Protein AF-A0A0A2CTY1-F1 (afdb_monomer)

Secondary structure (DSSP, 8-state):
--HHHHHHHHHHHHHHHHHHHHHHHHHHHHHTT-HHHHHHHHHHHHHHHHHHHHHHH-

Nearest PDB structures (foldseek):
  8ftm-assembly1_A  TM=9.453E-01  e=4.395E-01  Thermochaetoides thermophila DSM 1495
  4b6x-assembly2_B  TM=9.489E-01  e=4.702E-01  Pseudomonas syringae pv. pisi
  6zw4-assembly1_E  TM=9.414E-01  e=3.321E+00  Nostoc punctiforme
  6zvr-assembly1_C  TM=9.634E-01  e=4.066E+00  Nostoc punctiforme
  8qfv-assembly1_0  TM=9.563E-01  e=9.131E+00  Synechocystis sp. PCC 6803

Sequence (58 aa):
MTTLTTAKEKLCRSMLSKVGIYEKMLLAAQEDKDTETVKHLYQQHTHLMNRLERLLCS

Structure (mmCIF, N/CA/C/O backbone):
data_AF-A0A0A2CTY1-F1
#
_entry.id   AF-A0A0A2CTY1-F1
#
loop_
_atom_site.group_PDB
_atom_site.id
_atom_site.type_symbol
_atom_site.label_atom_id
_atom_site.label_alt_id
_atom_site.label_comp_id
_atom_site.label_asym_id
_atom_site.label_entity_id
_atom_site.label_seq_id
_atom_site.pdbx_PDB_ins_code
_atom_site.Cartn_x
_atom_site.Cartn_y
_atom_site.Cartn_z
_atom_site.occupancy
_atom_site.B_iso_or_equiv
_atom_site.auth_seq_id
_atom_site.auth_comp_id
_atom_site.auth_asym_id
_atom_site.auth_atom_id
_atom_site.pdbx_PDB_model_num
ATOM 1 N N . MET A 1 1 ? 18.736 -0.325 -24.652 1.00 53.28 1 MET A N 1
ATOM 2 C CA . MET A 1 1 ? 18.244 -0.955 -23.402 1.00 53.28 1 MET A CA 1
ATOM 3 C C . MET A 1 1 ? 18.183 0.004 -22.202 1.00 53.28 1 MET A C 1
ATOM 5 O O . MET A 1 1 ? 17.934 -0.456 -21.102 1.00 53.28 1 MET A O 1
ATOM 9 N N . THR A 1 2 ? 18.362 1.319 -22.377 1.00 61.06 2 THR A N 1
ATOM 10 C CA . THR A 1 2 ? 18.476 2.295 -21.270 1.00 61.06 2 THR A CA 1
ATOM 11 C C . THR A 1 2 ? 17.203 3.110 -21.016 1.00 61.06 2 THR A C 1
ATOM 13 O O . THR A 1 2 ? 16.899 3.451 -19.884 1.00 61.06 2 THR A O 1
ATOM 16 N N . THR A 1 3 ? 16.401 3.391 -22.042 1.00 64.94 3 THR A N 1
ATOM 17 C CA . THR A 1 3 ? 15.160 4.178 -21.915 1.00 64.94 3 THR A CA 1
ATOM 18 C C . THR A 1 3 ? 14.016 3.418 -21.245 1.00 64.94 3 THR A C 1
ATOM 20 O O . THR A 1 3 ? 13.256 4.006 -20.477 1.00 64.94 3 THR A O 1
ATOM 23 N N . LEU A 1 4 ? 13.898 2.111 -21.505 1.00 63.22 4 LEU A N 1
ATOM 24 C CA . LEU A 1 4 ? 12.853 1.261 -20.922 1.00 63.22 4 LEU A CA 1
ATOM 25 C C . LEU A 1 4 ? 13.042 1.088 -19.406 1.00 63.22 4 LEU A C 1
ATOM 27 O O . LEU A 1 4 ? 12.073 1.153 -18.653 1.00 63.22 4 LEU A O 1
ATOM 31 N N . THR A 1 5 ? 14.287 0.924 -18.956 1.00 75.38 5 THR A N 1
ATOM 32 C CA . THR A 1 5 ? 14.648 0.826 -17.536 1.00 75.38 5 THR A CA 1
ATOM 33 C C . THR A 1 5 ? 14.397 2.141 -16.809 1.00 75.38 5 THR A C 1
ATOM 35 O O . THR A 1 5 ? 13.683 2.136 -15.813 1.00 75.38 5 THR A O 1
ATOM 38 N N . THR A 1 6 ? 14.817 3.281 -17.366 1.00 81.94 6 THR A N 1
ATOM 39 C CA . THR A 1 6 ? 14.538 4.594 -16.755 1.00 81.94 6 THR A CA 1
ATOM 40 C C . THR A 1 6 ? 13.040 4.911 -16.671 1.00 81.94 6 THR A C 1
ATOM 42 O O . THR A 1 6 ? 12.585 5.534 -15.709 1.00 81.94 6 THR A O 1
ATOM 45 N N . ALA A 1 7 ? 12.242 4.487 -17.657 1.00 84.56 7 ALA A N 1
ATOM 46 C CA . ALA A 1 7 ? 10.788 4.641 -17.608 1.00 84.56 7 ALA A CA 1
ATOM 47 C C . ALA A 1 7 ? 10.154 3.776 -16.503 1.00 84.56 7 ALA A C 1
ATOM 49 O O . ALA A 1 7 ? 9.329 4.283 -15.738 1.00 84.56 7 ALA A O 1
ATOM 50 N N . LYS 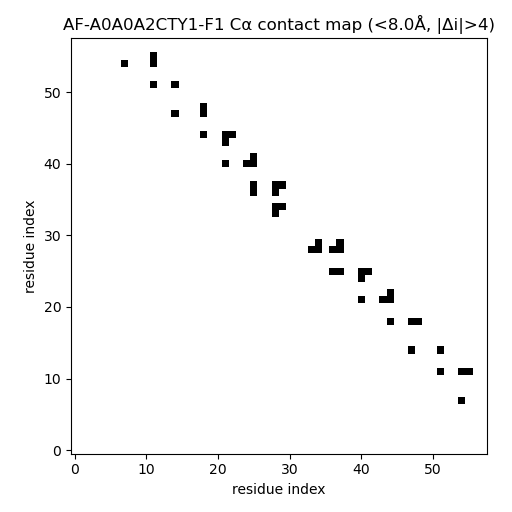A 1 8 ? 10.577 2.507 -16.372 1.00 85.44 8 LYS A N 1
ATOM 51 C CA . LYS A 1 8 ? 10.150 1.619 -15.277 1.00 85.44 8 LYS A CA 1
ATOM 52 C C . LYS A 1 8 ? 10.544 2.188 -13.909 1.00 85.44 8 LYS A C 1
ATOM 54 O O . LYS A 1 8 ? 9.696 2.271 -13.029 1.00 85.44 8 LYS A O 1
ATOM 59 N N . GLU A 1 9 ? 11.772 2.674 -13.744 1.00 87.50 9 GLU A N 1
ATOM 60 C CA . GLU A 1 9 ? 12.245 3.279 -12.488 1.00 87.50 9 GLU A CA 1
ATOM 61 C C . GLU A 1 9 ? 11.424 4.508 -12.077 1.00 87.50 9 GLU A C 1
ATOM 63 O O . GLU A 1 9 ? 11.020 4.629 -10.917 1.00 87.50 9 GLU A O 1
ATOM 68 N N . LYS A 1 10 ? 11.119 5.408 -13.023 1.00 90.44 10 LYS A N 1
ATOM 69 C CA . LYS A 1 10 ? 10.265 6.580 -12.762 1.00 90.44 10 LYS A CA 1
ATOM 70 C C . LYS A 1 10 ? 8.859 6.174 -12.323 1.00 90.44 10 LYS A C 1
ATOM 72 O O . LYS A 1 10 ? 8.322 6.768 -11.386 1.00 90.44 10 LYS A O 1
ATOM 77 N N . LEU A 1 11 ? 8.276 5.164 -12.972 1.00 88.62 11 LEU A N 1
ATOM 78 C CA . LEU A 1 11 ? 6.964 4.628 -12.606 1.00 88.62 11 LEU A CA 1
ATOM 79 C C . LEU A 1 11 ? 6.986 3.997 -11.211 1.00 88.62 11 LEU A C 1
ATOM 81 O O . LEU A 1 11 ? 6.147 4.349 -10.383 1.00 88.62 11 LEU A O 1
ATOM 85 N N . CYS A 1 12 ? 7.973 3.148 -10.918 1.00 89.56 12 CYS A N 1
ATOM 86 C CA . CYS A 1 12 ? 8.137 2.528 -9.604 1.00 89.56 12 CYS A CA 1
ATOM 87 C C . CYS A 1 12 ? 8.296 3.582 -8.503 1.00 89.56 12 CYS A C 1
ATOM 89 O O . CYS A 1 12 ? 7.606 3.513 -7.489 1.00 89.56 12 CYS A O 1
ATOM 91 N N . ARG A 1 13 ? 9.126 4.611 -8.720 1.00 91.50 13 ARG A N 1
ATOM 92 C CA . ARG A 1 13 ? 9.299 5.710 -7.758 1.00 91.50 13 ARG A CA 1
ATOM 93 C C . ARG A 1 13 ? 7.994 6.474 -7.528 1.00 91.50 13 ARG A C 1
ATOM 95 O O . ARG A 1 13 ? 7.644 6.735 -6.383 1.00 91.50 13 ARG A O 1
ATOM 102 N N . SER A 1 14 ? 7.258 6.799 -8.593 1.00 92.00 14 SER A N 1
ATOM 103 C CA . SER A 1 14 ? 5.957 7.474 -8.482 1.00 92.00 14 SER A CA 1
ATOM 104 C C . SER A 1 14 ? 4.933 6.632 -7.713 1.00 92.00 14 SER A C 1
ATOM 106 O O . SER A 1 14 ? 4.198 7.160 -6.877 1.00 92.00 14 SER A O 1
ATOM 108 N N . MET A 1 15 ? 4.907 5.320 -7.955 1.00 91.81 15 MET A N 1
ATOM 109 C CA . MET A 1 15 ? 4.030 4.396 -7.239 1.00 91.81 15 MET A CA 1
ATOM 110 C C . MET A 1 15 ? 4.417 4.270 -5.766 1.00 91.81 15 MET A C 1
ATOM 112 O O . MET A 1 15 ? 3.546 4.423 -4.918 1.00 91.81 15 MET A O 1
ATOM 116 N N . LEU A 1 16 ? 5.702 4.107 -5.446 1.00 91.69 16 LEU A N 1
ATOM 117 C CA . LEU A 1 16 ? 6.191 4.092 -4.063 1.00 91.69 16 LEU A CA 1
ATOM 118 C C . LEU A 1 16 ? 5.861 5.393 -3.317 1.00 91.69 16 LEU A C 1
ATOM 120 O O . LEU A 1 16 ? 5.452 5.353 -2.160 1.00 91.69 16 LEU A O 1
ATOM 124 N N . SER A 1 17 ? 5.949 6.554 -3.976 1.00 94.31 17 SER A N 1
ATOM 125 C CA . SER A 1 17 ? 5.494 7.813 -3.372 1.00 94.31 17 SER A CA 1
ATOM 126 C C . SER A 1 17 ? 3.995 7.807 -3.060 1.00 94.31 17 SER A C 1
ATOM 128 O O . SER A 1 17 ? 3.597 8.323 -2.020 1.00 94.31 17 SER A O 1
ATOM 130 N N . LYS A 1 18 ? 3.158 7.204 -3.918 1.00 93.00 18 LYS A N 1
ATOM 131 C CA . LYS A 1 18 ? 1.725 7.035 -3.632 1.00 93.00 18 LYS A CA 1
ATOM 132 C C . LYS A 1 18 ? 1.477 6.076 -2.469 1.00 93.00 18 LYS A C 1
ATOM 134 O O . LYS A 1 18 ? 0.638 6.403 -1.640 1.00 93.00 18 LYS A O 1
ATOM 139 N N . VAL A 1 19 ? 2.208 4.959 -2.374 1.00 91.94 19 VAL A N 1
ATOM 140 C CA . VAL A 1 19 ? 2.143 4.033 -1.220 1.00 91.94 19 VAL A CA 1
ATOM 141 C C . VAL A 1 19 ? 2.323 4.808 0.086 1.00 91.94 19 VAL A C 1
ATOM 143 O O . VAL A 1 19 ? 1.427 4.796 0.923 1.00 91.94 19 VAL A O 1
ATOM 146 N N . GLY A 1 20 ? 3.400 5.593 0.199 1.00 92.06 20 GLY A N 1
ATOM 147 C CA . GLY A 1 20 ? 3.672 6.374 1.410 1.00 92.06 20 GLY A CA 1
ATOM 148 C C . GLY A 1 20 ? 2.624 7.453 1.726 1.00 92.06 20 GLY A C 1
ATOM 149 O O . GLY A 1 20 ? 2.471 7.845 2.880 1.00 92.06 20 GLY A O 1
ATOM 150 N N . ILE A 1 21 ? 1.875 7.943 0.730 1.00 93.94 21 ILE A N 1
ATOM 151 C CA . ILE A 1 21 ? 0.726 8.838 0.962 1.00 93.94 21 ILE A CA 1
ATOM 152 C C . ILE A 1 21 ? -0.449 8.049 1.551 1.00 93.94 21 ILE A C 1
ATOM 154 O O . ILE A 1 21 ? -1.041 8.493 2.533 1.00 93.94 21 ILE A O 1
ATOM 158 N N . TYR A 1 22 ? -0.762 6.879 0.989 1.00 93.06 22 TYR A N 1
ATOM 159 C CA . TYR A 1 22 ? -1.830 6.016 1.498 1.00 93.06 22 TYR A CA 1
ATOM 160 C C . TYR A 1 22 ? -1.551 5.528 2.923 1.00 93.06 22 TYR A C 1
ATOM 162 O O . TYR A 1 22 ? -2.472 5.514 3.731 1.00 93.06 22 TYR A O 1
ATOM 170 N N . GLU A 1 23 ? -0.302 5.198 3.261 1.00 93.12 23 GLU A N 1
ATOM 171 C CA . GLU A 1 23 ? 0.088 4.827 4.630 1.00 93.12 23 GLU A CA 1
ATOM 172 C C . GLU A 1 23 ? -0.183 5.960 5.628 1.00 93.12 23 GLU A C 1
ATOM 174 O O . GLU A 1 23 ? -0.768 5.732 6.684 1.00 93.12 23 GLU A O 1
ATOM 179 N N . LYS A 1 24 ? 0.162 7.206 5.276 1.00 95.12 24 LYS A N 1
ATOM 180 C CA . LYS A 1 24 ? -0.131 8.376 6.1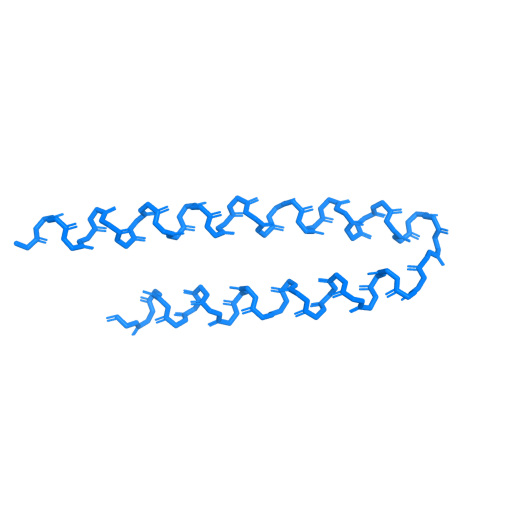22 1.00 95.12 24 LYS A CA 1
ATOM 181 C C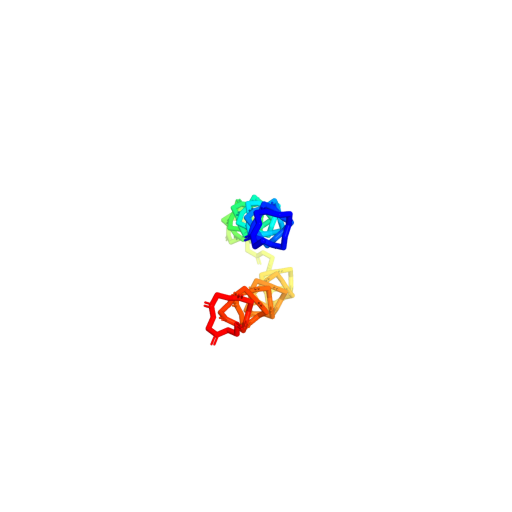 . LYS A 1 24 ? -1.630 8.614 6.287 1.00 95.12 24 LYS A C 1
ATOM 183 O O . LYS A 1 24 ? -2.079 8.910 7.388 1.00 95.12 24 LYS A O 1
ATOM 188 N N . MET A 1 25 ? -2.400 8.480 5.206 1.00 94.56 25 MET A N 1
ATOM 189 C CA . MET A 1 25 ? -3.859 8.610 5.257 1.00 94.56 25 MET A CA 1
ATOM 190 C C . MET A 1 25 ? -4.501 7.499 6.092 1.00 94.56 25 MET A C 1
ATOM 192 O O . MET A 1 25 ? -5.464 7.757 6.805 1.00 94.56 25 MET A O 1
ATOM 196 N N . LEU A 1 26 ? -3.962 6.278 6.029 1.00 94.75 26 LEU A N 1
ATOM 197 C CA . LEU A 1 26 ? -4.416 5.156 6.846 1.00 94.75 26 LEU A CA 1
ATOM 198 C C . LEU A 1 26 ? -4.190 5.414 8.331 1.00 94.75 26 LEU A C 1
ATOM 200 O O . LEU A 1 26 ? -5.103 5.172 9.112 1.00 94.75 26 LEU A O 1
ATOM 204 N N . LEU A 1 27 ? -3.012 5.922 8.705 1.00 94.88 27 LEU A N 1
ATOM 205 C CA . LEU A 1 27 ? -2.720 6.290 10.090 1.00 94.88 27 LEU A CA 1
ATOM 206 C C . LEU A 1 27 ? -3.700 7.356 10.593 1.00 94.88 27 LEU A C 1
ATOM 208 O O . LEU A 1 27 ? -4.352 7.133 11.607 1.00 94.88 27 LEU A O 1
ATOM 212 N N . ALA A 1 28 ? -3.900 8.435 9.830 1.00 95.06 28 ALA A N 1
ATOM 213 C CA . ALA A 1 28 ? -4.848 9.489 10.197 1.00 95.06 28 ALA A CA 1
ATOM 214 C C . ALA A 1 28 ? -6.289 8.958 10.339 1.00 95.06 28 ALA A C 1
ATOM 216 O O . ALA A 1 28 ? -6.952 9.201 11.342 1.00 95.06 28 ALA A O 1
ATOM 217 N N . ALA A 1 29 ? -6.762 8.151 9.383 1.00 93.25 29 ALA A N 1
ATOM 218 C CA . ALA A 1 29 ? -8.105 7.571 9.441 1.00 93.25 29 ALA A CA 1
ATOM 219 C C . ALA A 1 29 ? -8.274 6.570 10.602 1.00 93.25 29 ALA A C 1
ATOM 221 O O . ALA A 1 29 ? -9.368 6.433 11.154 1.00 93.25 29 ALA A O 1
ATOM 222 N N . GLN A 1 30 ? -7.204 5.866 10.991 1.00 92.25 30 GLN A N 1
ATOM 223 C CA . GLN A 1 30 ? -7.198 5.007 12.177 1.00 92.25 30 GLN A CA 1
ATOM 224 C C . GLN A 1 30 ? -7.276 5.821 13.473 1.00 92.25 30 GLN A C 1
ATOM 226 O O . GLN A 1 30 ? -8.014 5.424 14.377 1.00 92.25 30 GLN A O 1
ATOM 231 N N . GLU A 1 31 ? -6.563 6.948 13.558 1.00 95.19 31 GLU A N 1
ATOM 232 C CA . GLU A 1 31 ? -6.645 7.883 14.688 1.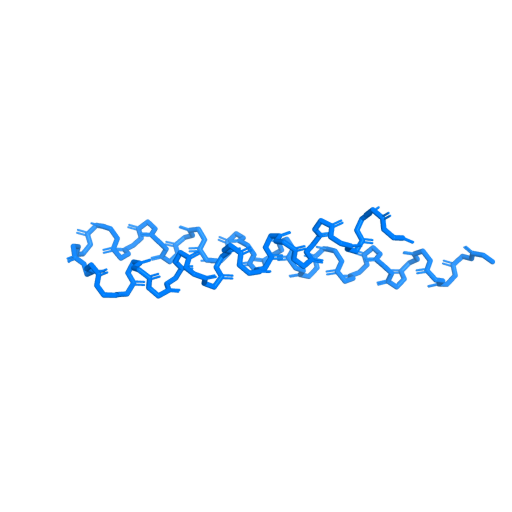00 95.19 31 GLU A CA 1
ATOM 233 C C . GLU A 1 31 ? -8.063 8.459 14.834 1.00 95.19 31 GLU A C 1
ATOM 235 O O . GLU A 1 31 ? -8.618 8.462 15.936 1.00 95.19 31 GLU A O 1
ATOM 240 N N . ASP A 1 32 ? -8.691 8.819 13.713 1.00 94.31 32 ASP A N 1
ATOM 241 C CA . ASP A 1 32 ? -10.061 9.345 13.654 1.00 94.31 32 ASP A CA 1
ATOM 242 C C . ASP A 1 32 ? -11.149 8.263 13.823 1.00 94.31 32 ASP A C 1
ATOM 244 O O . ASP A 1 32 ? -12.340 8.573 13.904 1.00 94.31 32 ASP A O 1
ATOM 248 N N . LYS A 1 33 ? -10.762 6.979 13.902 1.00 93.75 33 LYS A N 1
ATOM 249 C CA . LYS A 1 33 ? -11.662 5.806 13.937 1.00 93.75 33 LYS A CA 1
ATOM 250 C C . LYS A 1 33 ? -12.643 5.748 12.757 1.00 93.75 33 LYS A C 1
ATOM 252 O O . LYS A 1 33 ? -13.698 5.113 12.855 1.00 93.75 33 LYS A O 1
ATOM 257 N N . ASP A 1 34 ? -12.284 6.347 11.625 1.00 93.94 34 ASP A N 1
ATOM 258 C CA . ASP A 1 34 ? -13.066 6.292 10.393 1.00 93.94 34 ASP A CA 1
ATOM 259 C C . ASP A 1 34 ? -12.839 4.950 9.682 1.00 93.94 34 ASP A C 1
ATOM 261 O O . ASP A 1 34 ? -12.021 4.790 8.772 1.00 93.94 34 ASP A O 1
ATOM 265 N N . THR A 1 35 ? -13.576 3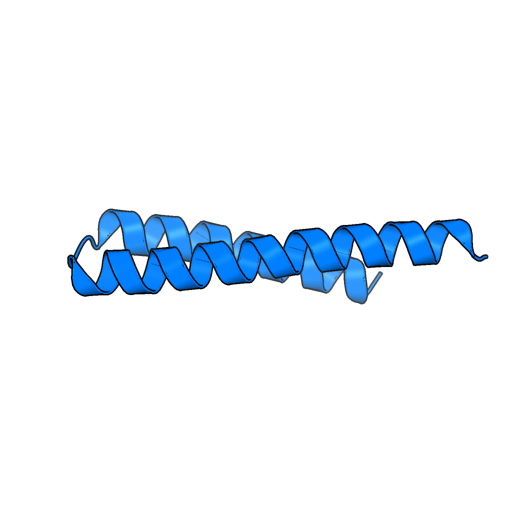.942 10.141 1.00 91.81 35 THR A N 1
ATOM 266 C CA . THR A 1 35 ? -13.452 2.563 9.649 1.00 91.81 35 THR A CA 1
ATOM 267 C C . THR A 1 35 ? -13.804 2.396 8.167 1.00 91.81 35 THR A C 1
ATOM 269 O O . THR A 1 35 ? -13.258 1.498 7.516 1.00 91.81 35 THR A O 1
ATOM 272 N N . GLU A 1 36 ? -14.671 3.247 7.612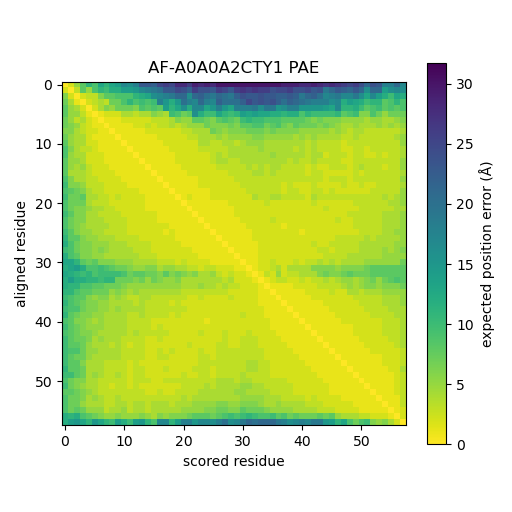 1.00 94.12 36 GLU A N 1
ATOM 273 C CA . GLU A 1 36 ? -15.042 3.188 6.197 1.00 94.12 36 GLU A CA 1
ATOM 274 C C . GLU A 1 36 ? -13.888 3.689 5.327 1.00 94.12 36 GLU A C 1
ATOM 276 O O . GLU A 1 36 ? -13.455 2.992 4.399 1.00 94.12 36 GLU A O 1
ATOM 281 N N . THR A 1 37 ? -13.308 4.831 5.703 1.00 92.75 37 THR A N 1
ATOM 282 C CA . THR A 1 37 ? -12.124 5.382 5.041 1.00 92.75 37 THR A CA 1
ATOM 283 C C . THR A 1 37 ? -10.925 4.448 5.178 1.00 92.75 37 THR A C 1
ATOM 285 O O . THR A 1 37 ? -10.257 4.174 4.181 1.00 92.75 37 THR A O 1
ATOM 288 N N . VAL A 1 38 ? -10.689 3.855 6.355 1.00 93.44 38 VAL A N 1
ATOM 289 C CA . VAL A 1 38 ? -9.624 2.851 6.544 1.00 93.44 38 VAL A CA 1
ATOM 290 C C . VAL A 1 38 ? -9.796 1.677 5.580 1.00 93.44 38 VAL A C 1
ATOM 292 O O . VAL A 1 38 ? -8.844 1.300 4.894 1.00 93.44 38 VAL A O 1
ATOM 295 N N . LYS A 1 39 ? -11.006 1.112 5.473 1.00 94.12 39 LYS A N 1
ATOM 296 C CA . LYS A 1 39 ? -11.282 -0.006 4.559 1.00 94.12 39 LYS A CA 1
ATOM 297 C C . LYS A 1 39 ? -11.029 0.386 3.103 1.00 94.12 39 LYS A C 1
ATOM 299 O O . LYS A 1 39 ? -10.403 -0.382 2.368 1.00 94.12 39 LYS A O 1
ATOM 304 N N . HIS A 1 40 ? -11.486 1.567 2.694 1.00 94.69 40 HIS A N 1
ATOM 305 C CA . HIS A 1 40 ? -11.279 2.061 1.336 1.00 94.69 40 HIS A CA 1
ATOM 306 C C . HIS A 1 40 ? -9.788 2.259 1.024 1.00 94.69 40 HIS A C 1
ATOM 308 O O . HIS A 1 40 ? -9.287 1.760 0.013 1.00 94.69 40 HIS A O 1
ATOM 314 N N . LEU A 1 41 ? -9.054 2.921 1.920 1.00 93.62 41 LEU A N 1
ATOM 315 C CA . LEU A 1 41 ? -7.626 3.178 1.759 1.00 93.62 41 LEU A CA 1
ATOM 316 C C . LEU A 1 41 ? -6.807 1.880 1.743 1.00 93.62 41 LEU A C 1
ATOM 318 O O . LEU A 1 41 ? -5.904 1.756 0.917 1.00 93.62 41 LEU A O 1
ATOM 322 N N . TYR A 1 42 ? -7.152 0.880 2.562 1.00 93.12 42 TYR A N 1
ATOM 323 C CA . TYR A 1 42 ? -6.494 -0.433 2.538 1.00 93.12 42 TYR A CA 1
ATOM 324 C C . TYR A 1 42 ? -6.666 -1.150 1.194 1.00 93.12 42 TYR A C 1
ATOM 326 O O . TYR A 1 42 ? -5.716 -1.751 0.680 1.00 93.12 42 TYR A O 1
ATOM 334 N N . GLN A 1 43 ? -7.860 -1.081 0.596 1.00 94.38 43 GLN A N 1
ATOM 335 C CA . GLN A 1 43 ? -8.108 -1.663 -0.726 1.00 94.38 43 GLN A CA 1
ATOM 336 C C . GLN A 1 43 ? -7.264 -0.977 -1.806 1.00 94.38 43 GLN A C 1
ATOM 338 O O . GLN A 1 43 ? -6.631 -1.659 -2.617 1.00 94.38 43 GLN A O 1
ATOM 343 N N . GLN A 1 44 ? -7.204 0.360 -1.788 1.00 93.12 44 GLN A N 1
ATOM 344 C CA . GLN A 1 44 ? -6.385 1.130 -2.729 1.00 93.12 44 GLN A CA 1
ATOM 345 C C . GLN A 1 44 ? -4.891 0.839 -2.552 1.00 93.12 44 GLN A C 1
ATOM 347 O O . GLN A 1 44 ? -4.191 0.584 -3.534 1.00 93.12 44 GLN A O 1
ATOM 352 N N . HIS A 1 45 ? -4.417 0.797 -1.306 1.00 93.06 45 HIS A N 1
ATOM 353 C CA . HIS A 1 45 ? -3.037 0.464 -0.968 1.00 93.06 45 HIS A CA 1
ATOM 354 C C . HIS A 1 45 ? -2.645 -0.926 -1.494 1.00 93.06 45 HIS A C 1
ATOM 356 O O . HIS A 1 45 ? -1.642 -1.074 -2.192 1.00 93.06 45 HIS A O 1
ATOM 362 N N . THR A 1 46 ? -3.484 -1.936 -1.248 1.00 93.88 46 THR A N 1
ATOM 363 C CA . THR A 1 46 ? -3.261 -3.316 -1.717 1.00 93.88 46 THR A CA 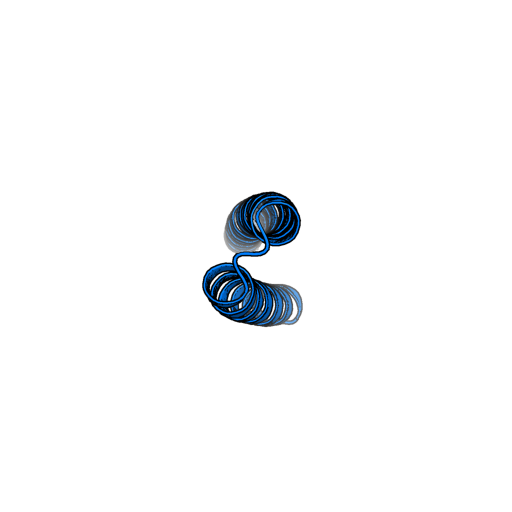1
ATOM 364 C C . THR A 1 46 ? -3.214 -3.400 -3.241 1.00 93.88 46 THR A C 1
ATOM 366 O O . THR A 1 46 ? -2.321 -4.030 -3.809 1.00 93.88 46 THR A O 1
ATOM 369 N N . HIS A 1 47 ? -4.144 -2.731 -3.931 1.00 93.19 47 HIS A N 1
ATOM 370 C CA . HIS A 1 47 ? -4.144 -2.688 -5.392 1.00 93.19 47 HIS A CA 1
ATOM 371 C C . HIS A 1 47 ? -2.850 -2.074 -5.943 1.00 93.19 47 HIS A C 1
ATOM 373 O O . HIS A 1 47 ? -2.281 -2.571 -6.919 1.00 93.19 47 HIS A O 1
ATOM 379 N N . LEU A 1 48 ? -2.367 -1.009 -5.301 1.00 92.50 48 LEU A N 1
ATOM 380 C CA . LEU A 1 48 ? -1.169 -0.298 -5.722 1.00 92.50 48 LEU A CA 1
ATOM 381 C C . LEU A 1 48 ? 0.102 -1.135 -5.503 1.00 92.50 48 LEU A C 1
ATOM 383 O O . LEU A 1 48 ? 0.946 -1.179 -6.399 1.00 92.50 48 LEU A O 1
ATOM 387 N N . MET A 1 49 ? 0.188 -1.866 -4.387 1.00 92.75 49 MET A N 1
ATOM 388 C CA . MET A 1 49 ? 1.275 -2.813 -4.106 1.00 92.75 49 MET A CA 1
ATOM 389 C C . MET A 1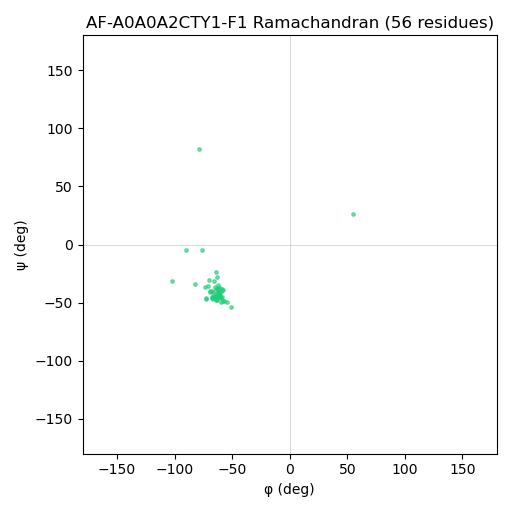 49 ? 1.307 -3.974 -5.106 1.00 92.75 49 MET A C 1
ATOM 391 O O . MET A 1 49 ? 2.353 -4.236 -5.693 1.00 92.75 49 MET A O 1
ATOM 395 N N . ASN A 1 50 ? 0.159 -4.593 -5.403 1.00 93.00 50 ASN A N 1
ATOM 396 C CA . ASN A 1 50 ? 0.074 -5.669 -6.403 1.00 93.00 50 ASN A CA 1
ATOM 397 C C . ASN A 1 50 ? 0.499 -5.191 -7.799 1.00 93.00 50 ASN A C 1
ATOM 399 O O . ASN A 1 50 ? 1.126 -5.913 -8.574 1.00 93.00 50 ASN A O 1
ATOM 403 N N . ARG A 1 51 ? 0.148 -3.950 -8.151 1.00 91.19 51 ARG A N 1
ATOM 404 C CA . ARG A 1 51 ? 0.550 -3.360 -9.430 1.00 91.19 51 ARG A CA 1
ATOM 405 C C . ARG A 1 51 ? 2.049 -3.050 -9.468 1.00 91.19 51 ARG A C 1
ATOM 407 O O . ARG A 1 51 ? 2.653 -3.194 -10.529 1.00 91.19 51 ARG A O 1
ATOM 414 N N . LEU A 1 52 ? 2.637 -2.640 -8.343 1.00 90.06 52 LEU A N 1
ATOM 415 C CA . LEU A 1 52 ? 4.075 -2.406 -8.224 1.00 90.06 52 LEU A CA 1
ATOM 416 C C . LEU A 1 52 ? 4.862 -3.718 -8.335 1.00 90.06 52 LEU A C 1
ATOM 418 O O . LEU A 1 52 ? 5.820 -3.776 -9.098 1.00 90.06 52 LEU A O 1
ATOM 422 N N . GLU A 1 53 ? 4.421 -4.772 -7.646 1.00 90.19 53 GLU A N 1
ATOM 423 C CA . GLU A 1 53 ? 5.008 -6.115 -7.740 1.00 90.19 53 GLU A CA 1
ATOM 424 C C . GLU A 1 53 ? 5.046 -6.592 -9.197 1.00 90.19 53 GLU A C 1
ATOM 426 O O . GLU A 1 53 ? 6.104 -6.948 -9.711 1.00 90.19 53 GLU A O 1
ATOM 431 N N . ARG A 1 54 ? 3.921 -6.485 -9.916 1.00 90.25 54 ARG A N 1
ATOM 432 C CA . ARG A 1 54 ? 3.863 -6.837 -11.344 1.00 90.25 54 ARG A CA 1
ATOM 433 C C . ARG A 1 54 ? 4.855 -6.047 -12.192 1.00 90.25 54 ARG A C 1
ATOM 435 O O . ARG A 1 54 ? 5.432 -6.617 -13.107 1.00 90.25 54 ARG A O 1
ATOM 442 N N . LEU A 1 55 ? 5.055 -4.758 -11.918 1.00 85.94 55 LEU A N 1
ATOM 443 C CA . LEU A 1 55 ? 6.008 -3.925 -12.661 1.00 85.94 55 LEU A CA 1
ATOM 444 C C . LEU A 1 55 ? 7.473 -4.284 -12.387 1.00 85.94 55 LEU A C 1
ATOM 446 O O . LEU A 1 55 ? 8.302 -4.087 -13.272 1.00 85.94 55 LEU A O 1
ATOM 450 N N . LEU A 1 56 ? 7.782 -4.770 -11.183 1.00 83.94 56 LEU A N 1
ATOM 451 C CA . LEU A 1 56 ? 9.129 -5.182 -10.781 1.00 83.94 56 LEU A CA 1
ATOM 452 C C . LEU A 1 56 ? 9.469 -6.603 -11.247 1.00 83.94 56 LEU A C 1
ATOM 454 O O . LEU A 1 56 ? 10.621 -6.875 -11.570 1.00 83.94 56 LEU A O 1
ATOM 458 N N . CYS A 1 57 ? 8.476 -7.494 -11.287 1.00 84.50 57 CYS A N 1
ATOM 459 C CA . CYS A 1 57 ? 8.639 -8.889 -11.699 1.00 84.50 57 CYS A CA 1
ATOM 460 C C . CYS A 1 57 ? 8.426 -9.130 -13.208 1.00 84.50 57 CYS A C 1
ATOM 462 O O . CYS A 1 57 ? 8.633 -10.254 -13.663 1.00 84.50 57 CYS A O 1
ATOM 464 N N . SER A 1 58 ? 8.022 -8.105 -13.973 1.00 65.44 58 SER A N 1
ATOM 465 C CA . SER A 1 58 ? 7.945 -8.110 -15.452 1.00 65.44 58 SER A CA 1
ATOM 466 C C . SER A 1 58 ? 9.112 -7.354 -16.073 1.00 65.44 58 SER A C 1
ATOM 468 O O . SER A 1 58 ? 9.392 -7.514 -17.280 1.00 65.44 58 SER A O 1
#

Solvent-accessible surface area (backbone atoms only — not comparable to full-atom values): 3242 Å² total; per-residue (Å²): 133,64,68,67,52,54,52,50,51,54,50,51,52,55,50,54,55,49,47,59,49,44,54,53,52,37,52,53,26,57,75,71,63,36,63,66,60,33,54,52,44,50,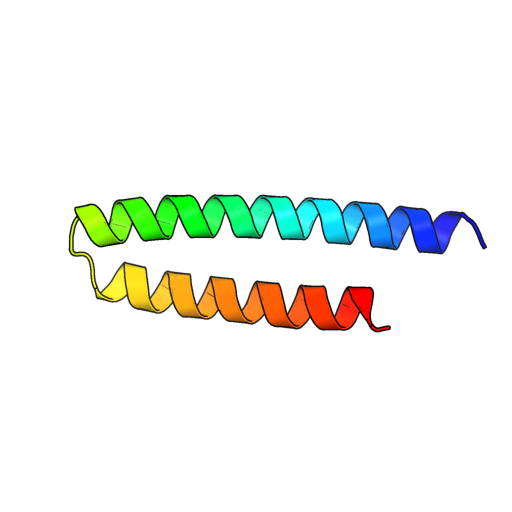52,53,44,51,54,51,48,56,53,49,50,53,65,73,78,103

Foldseek 3Di:
DPPVVVVLVVVLVVLVVVLVVLVVQLVVCVVVVVVVSNVVSVVVNVVSVVVSVVSVVD

Mean predicted aligned error: 4.69 Å

Radius of gyration: 14.07 Å; Cα contacts (8 Å, |Δi|>4): 24; chains: 1; bounding box: 34×18×38 Å

pLDDT: mean 88.91, std 9.25, range [53.28, 95.19]